Protein AF-A0A258CU97-F1 (afdb_monomer)

Structure (mmCIF, N/CA/C/O backbone):
data_AF-A0A258CU97-F1
#
_entry.id   AF-A0A258CU97-F1
#
loop_
_atom_site.group_PDB
_atom_site.id
_atom_site.type_symbol
_atom_site.label_atom_id
_atom_site.label_alt_id
_atom_site.label_comp_id
_atom_site.label_asym_id
_atom_site.label_entity_id
_atom_site.label_seq_id
_atom_site.pdbx_PDB_ins_code
_atom_site.Cartn_x
_atom_site.Cartn_y
_atom_site.Cartn_z
_atom_site.occupancy
_atom_site.B_iso_or_equiv
_atom_site.auth_seq_id
_atom_site.auth_comp_id
_atom_site.auth_asym_id
_atom_site.auth_atom_id
_atom_site.pdbx_PDB_model_num
ATOM 1 N N . MET A 1 1 ? -30.790 25.231 4.870 1.00 43.19 1 MET A N 1
ATOM 2 C CA . MET A 1 1 ? -29.407 25.020 4.391 1.00 43.19 1 MET A CA 1
ATOM 3 C C . MET A 1 1 ? -28.694 24.276 5.499 1.00 43.19 1 MET A C 1
ATOM 5 O O . MET A 1 1 ? -28.417 24.872 6.530 1.00 43.19 1 MET A O 1
ATOM 9 N N . ASP A 1 2 ? -28.524 22.967 5.341 1.00 44.81 2 ASP A N 1
ATOM 10 C CA . ASP A 1 2 ? -28.097 22.092 6.435 1.00 44.81 2 ASP A CA 1
ATOM 11 C C . ASP A 1 2 ? -26.572 22.079 6.545 1.00 44.81 2 ASP A C 1
ATOM 13 O O . ASP A 1 2 ? -25.878 21.448 5.748 1.00 44.81 2 ASP A O 1
ATOM 17 N N . PHE A 1 3 ? -26.054 22.776 7.555 1.00 52.78 3 PHE A N 1
ATOM 18 C CA . PHE A 1 3 ? -24.626 22.915 7.864 1.00 52.78 3 PHE A CA 1
ATOM 19 C C . PHE A 1 3 ? 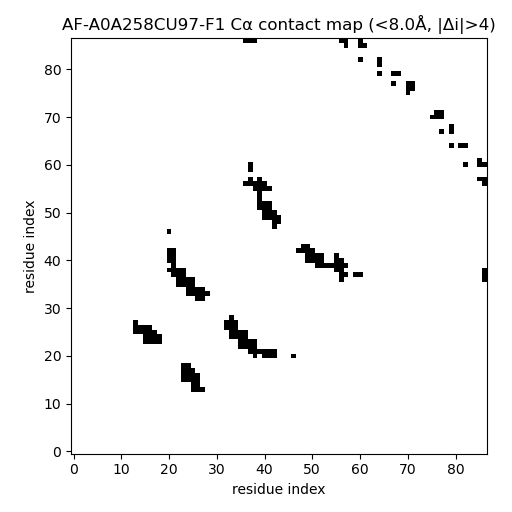-23.976 21.645 8.458 1.00 52.78 3 PHE A C 1
ATOM 21 O O . PHE A 1 3 ? -22.819 21.685 8.861 1.00 52.78 3 PHE A O 1
ATOM 28 N N . LEU A 1 4 ? -24.694 20.515 8.514 1.00 51.78 4 LEU A N 1
ATOM 29 C CA . LEU A 1 4 ? -24.266 19.293 9.217 1.00 51.78 4 LEU A CA 1
ATOM 30 C C . LEU A 1 4 ? -24.023 18.073 8.315 1.00 51.78 4 LEU A C 1
ATOM 32 O O . LEU A 1 4 ? -23.753 16.987 8.822 1.00 51.78 4 LEU A O 1
ATOM 36 N N . LYS A 1 5 ? -24.083 18.211 6.985 1.00 42.59 5 LYS A N 1
ATOM 37 C CA . LYS A 1 5 ? -23.690 17.121 6.077 1.00 42.59 5 LYS A CA 1
ATOM 38 C C . LYS A 1 5 ? -22.289 17.395 5.528 1.00 42.59 5 LYS A C 1
ATOM 40 O O . LYS A 1 5 ? -22.141 18.374 4.793 1.00 42.59 5 LYS A O 1
ATOM 45 N N . PRO A 1 6 ? -21.266 16.566 5.824 1.00 50.44 6 PRO A N 1
ATOM 46 C CA . PRO A 1 6 ? -20.000 16.671 5.114 1.00 50.44 6 PRO A CA 1
ATOM 47 C C . PRO A 1 6 ? -20.291 16.497 3.621 1.00 50.44 6 PRO A C 1
ATOM 49 O O . PRO A 1 6 ? -20.810 15.469 3.184 1.00 50.44 6 PRO A O 1
ATOM 52 N N . ARG A 1 7 ? -20.031 17.549 2.836 1.00 55.44 7 ARG A N 1
ATOM 53 C CA . ARG A 1 7 ? -20.127 17.496 1.377 1.00 55.44 7 ARG A CA 1
ATOM 54 C C . ARG A 1 7 ? -19.104 16.470 0.904 1.00 55.44 7 ARG A C 1
ATOM 56 O O . ARG A 1 7 ? -17.911 16.756 0.881 1.00 55.44 7 ARG A O 1
ATOM 63 N N . TYR A 1 8 ? -19.569 15.283 0.530 1.00 55.44 8 TYR A N 1
ATOM 64 C CA . TYR A 1 8 ? -18.761 14.351 -0.238 1.00 55.44 8 TYR A CA 1
ATOM 65 C C . TYR A 1 8 ? -18.470 15.005 -1.590 1.00 55.44 8 TYR A C 1
ATOM 67 O O . TYR A 1 8 ? -19.348 15.112 -2.447 1.00 55.44 8 TYR A O 1
ATOM 75 N N . ILE A 1 9 ? -17.249 15.512 -1.747 1.00 55.97 9 ILE A N 1
ATOM 76 C CA . ILE A 1 9 ? -16.736 15.977 -3.029 1.00 55.97 9 ILE A CA 1
ATOM 77 C C . ILE A 1 9 ? -16.057 14.760 -3.658 1.00 55.97 9 ILE A C 1
ATOM 79 O O . ILE A 1 9 ? -15.020 14.331 -3.143 1.00 55.97 9 ILE A O 1
ATOM 83 N N . PRO A 1 10 ? -16.600 14.170 -4.736 1.00 48.59 10 PRO A N 1
ATOM 84 C CA . PRO A 1 10 ? -15.904 13.108 -5.444 1.00 48.59 10 PRO A CA 1
ATOM 85 C C . PRO A 1 10 ? -14.607 13.687 -6.025 1.00 48.59 10 PRO A C 1
ATOM 87 O O . PRO A 1 10 ? -14.610 14.398 -7.030 1.00 48.59 10 PRO A O 1
ATOM 90 N N . MET A 1 11 ? -13.479 13.433 -5.355 1.00 56.19 11 MET A N 1
ATOM 91 C CA . MET A 1 11 ? -12.168 13.848 -5.843 1.00 56.19 11 MET A CA 1
ATOM 92 C C . MET A 1 11 ? -11.811 13.005 -7.066 1.00 56.19 11 MET A C 1
ATOM 94 O O . MET A 1 11 ? -11.373 11.862 -6.947 1.00 56.19 11 MET A O 1
ATOM 98 N N . ASN A 1 12 ? -11.961 13.603 -8.248 1.00 52.31 12 ASN A N 1
ATOM 99 C CA . ASN A 1 12 ? -11.686 12.994 -9.554 1.00 52.31 12 ASN A CA 1
ATOM 100 C C . ASN A 1 12 ? -10.215 12.588 -9.796 1.00 52.31 12 ASN A C 1
ATOM 102 O O . ASN A 1 12 ? -9.887 12.081 -10.862 1.00 52.31 12 ASN A O 1
ATOM 106 N N . ARG A 1 13 ? -9.327 12.751 -8.812 1.00 56.31 13 ARG A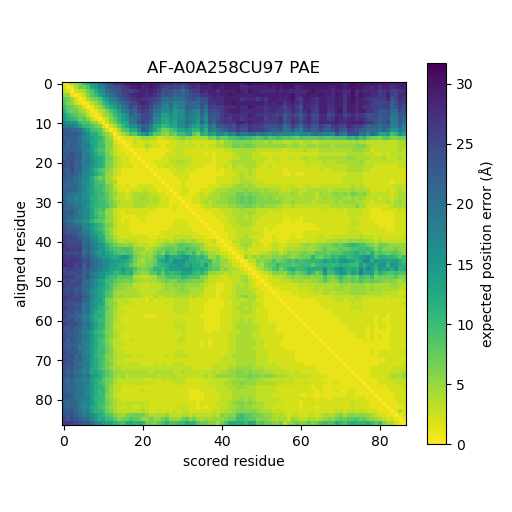 N 1
ATOM 107 C CA . ARG A 1 13 ? -8.019 12.092 -8.679 1.00 56.31 13 ARG A CA 1
ATOM 108 C C . ARG A 1 13 ? -7.637 12.200 -7.204 1.00 56.31 13 ARG A C 1
ATOM 110 O O . ARG A 1 13 ? -7.513 13.311 -6.696 1.00 56.31 13 ARG A O 1
ATOM 117 N N . ARG A 1 14 ? -7.497 11.071 -6.500 1.00 72.69 14 ARG A N 1
ATOM 118 C CA . ARG A 1 14 ? -7.093 11.061 -5.081 1.00 72.69 14 ARG A CA 1
ATOM 119 C C . ARG A 1 14 ? -5.779 11.832 -4.940 1.00 72.69 14 ARG A C 1
ATOM 121 O O . ARG A 1 14 ? -4.829 11.553 -5.673 1.00 72.69 14 ARG A O 1
ATOM 128 N N . ARG A 1 15 ? -5.733 12.825 -4.051 1.00 86.19 15 ARG A N 1
ATOM 129 C CA . ARG A 1 15 ? -4.559 13.684 -3.864 1.00 86.19 15 ARG A CA 1
ATOM 130 C C . ARG A 1 15 ? -3.371 12.830 -3.430 1.00 86.19 15 ARG A C 1
ATOM 132 O O . ARG A 1 15 ? -3.449 12.123 -2.430 1.00 86.19 15 ARG A O 1
ATOM 139 N N . ARG A 1 16 ? -2.267 12.884 -4.178 1.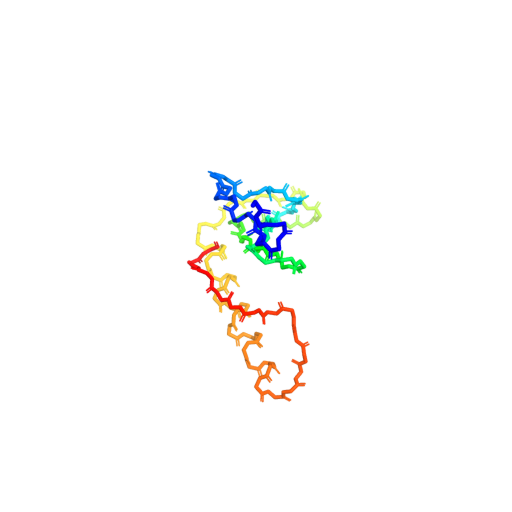00 92.75 16 ARG A N 1
ATOM 140 C CA . ARG A 1 16 ? -1.008 12.247 -3.773 1.00 92.75 16 ARG A CA 1
ATOM 141 C C . ARG A 1 16 ? -0.390 13.057 -2.638 1.00 92.75 16 ARG A C 1
ATOM 143 O O . ARG A 1 16 ? -0.170 14.255 -2.797 1.00 92.75 16 ARG A O 1
ATOM 150 N N . ILE A 1 17 ? -0.111 12.397 -1.522 1.00 94.25 17 ILE A N 1
ATOM 151 C CA . ILE A 1 17 ? 0.460 13.010 -0.317 1.00 94.25 17 ILE A CA 1
ATOM 152 C C . ILE A 1 17 ? 1.974 12.805 -0.291 1.00 94.25 17 ILE A C 1
ATOM 154 O O . ILE A 1 17 ? 2.715 13.712 0.072 1.00 94.25 17 ILE A O 1
ATOM 158 N N . TYR A 1 18 ? 2.437 11.625 -0.704 1.00 95.25 18 TYR A N 1
ATOM 159 C CA . TYR A 1 18 ? 3.851 11.269 -0.666 1.00 95.25 18 TYR A CA 1
ATOM 160 C C . TYR A 1 18 ? 4.193 10.230 -1.737 1.00 95.25 18 TYR A C 1
ATOM 162 O O . TYR A 1 18 ? 3.370 9.381 -2.081 1.00 95.25 18 TYR A O 1
ATOM 170 N N . GLU A 1 19 ? 5.421 10.278 -2.247 1.00 95.56 19 GLU A N 1
ATOM 171 C CA . GLU A 1 19 ? 5.988 9.243 -3.107 1.00 95.56 19 GLU A CA 1
ATOM 172 C C . GLU A 1 19 ? 7.368 8.839 -2.588 1.00 95.56 19 GLU A C 1
ATOM 174 O O . GLU A 1 19 ? 8.272 9.663 -2.468 1.00 95.56 19 GLU A O 1
ATOM 179 N N . GLY A 1 20 ? 7.511 7.550 -2.288 1.00 92.75 20 GLY A N 1
ATOM 180 C CA . GLY A 1 20 ? 8.784 6.924 -1.965 1.00 92.75 20 GLY A CA 1
ATOM 181 C C . GLY A 1 20 ? 9.264 6.009 -3.092 1.00 92.75 20 GLY A C 1
ATOM 182 O O . GLY A 1 20 ? 8.631 5.871 -4.138 1.00 92.75 20 GLY A O 1
ATOM 183 N N . LYS A 1 21 ? 10.379 5.310 -2.847 1.00 90.75 21 LYS A N 1
ATOM 184 C CA . LYS A 1 21 ? 11.020 4.428 -3.842 1.00 90.75 21 LYS A CA 1
ATOM 185 C C . LYS A 1 21 ? 10.085 3.333 -4.366 1.00 90.75 21 LYS A C 1
ATOM 187 O O . LYS A 1 21 ? 10.029 3.112 -5.565 1.00 90.75 21 LYS A O 1
ATOM 192 N N . ALA A 1 22 ? 9.337 2.680 -3.474 1.00 93.06 22 ALA A N 1
ATOM 193 C CA . ALA A 1 22 ? 8.513 1.512 -3.802 1.00 93.06 22 ALA A CA 1
ATOM 194 C C . ALA A 1 22 ? 7.005 1.708 -3.563 1.00 93.06 22 ALA A C 1
ATOM 196 O O . ALA A 1 22 ? 6.229 0.780 -3.789 1.00 93.06 22 ALA A O 1
ATOM 197 N N . LYS A 1 23 ? 6.579 2.868 -3.047 1.00 95.25 23 LYS A N 1
ATOM 198 C CA . LYS A 1 23 ? 5.191 3.117 -2.631 1.00 95.25 23 LYS A CA 1
ATOM 199 C C . LYS A 1 23 ? 4.783 4.555 -2.922 1.00 95.25 23 LYS A C 1
ATOM 201 O O . LYS A 1 23 ? 5.576 5.471 -2.715 1.00 95.25 23 LYS A O 1
ATOM 206 N N . VAL A 1 24 ? 3.531 4.743 -3.317 1.00 96.38 24 VAL A N 1
ATOM 207 C CA . VAL A 1 24 ? 2.875 6.053 -3.387 1.00 96.38 24 VAL A CA 1
ATOM 208 C C . VAL A 1 24 ? 1.751 6.085 -2.358 1.00 96.38 24 VAL A C 1
ATOM 210 O O . VAL A 1 24 ? 1.007 5.115 -2.235 1.00 96.38 24 VAL A O 1
ATOM 213 N N . LEU A 1 25 ? 1.632 7.182 -1.614 1.00 96.25 25 LEU A N 1
ATOM 214 C CA . LEU A 1 25 ? 0.546 7.403 -0.665 1.00 96.25 25 LEU A CA 1
ATOM 215 C C . LEU A 1 25 ? -0.405 8.463 -1.208 1.00 96.25 25 LEU A C 1
ATOM 217 O O . LEU A 1 25 ? 0.004 9.575 -1.558 1.00 96.25 25 LEU A O 1
ATOM 221 N N . TYR A 1 26 ? -1.681 8.113 -1.243 1.00 94.88 26 TYR A N 1
ATOM 222 C CA . TYR A 1 26 ? -2.782 8.996 -1.587 1.00 94.88 26 TYR A CA 1
ATOM 223 C C . TYR A 1 26 ? -3.668 9.225 -0.370 1.00 94.88 26 TYR A C 1
ATOM 225 O O . TYR A 1 26 ? -3.749 8.386 0.526 1.00 94.88 26 TYR A O 1
ATOM 233 N N . GLU A 1 27 ? -4.365 10.351 -0.372 1.00 93.94 27 GLU A N 1
ATOM 234 C CA . GLU 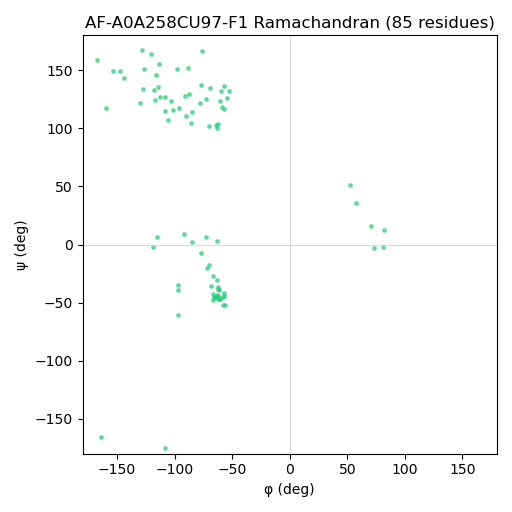A 1 27 ? -5.421 10.629 0.590 1.00 93.94 27 GLU A CA 1
ATOM 235 C C . GLU A 1 27 ? -6.523 9.567 0.495 1.00 93.94 27 GLU A C 1
ATOM 237 O O . GLU A 1 27 ? -6.955 9.187 -0.604 1.00 93.94 27 GLU A O 1
ATOM 242 N N . GLY A 1 28 ? -6.925 9.045 1.653 1.00 91.31 28 GLY A N 1
ATOM 243 C CA . GLY A 1 28 ? -8.008 8.084 1.776 1.00 91.31 28 GLY A CA 1
ATOM 244 C C . GLY A 1 28 ? -9.392 8.729 1.646 1.00 91.31 28 GLY A C 1
ATOM 245 O O . GLY A 1 28 ? -9.522 9.951 1.668 1.00 91.31 28 GLY A O 1
ATOM 246 N N . PRO A 1 29 ? -10.449 7.918 1.465 1.00 87.81 29 PRO A N 1
ATOM 247 C CA . PRO A 1 29 ? -11.818 8.422 1.348 1.00 87.81 29 PRO A CA 1
ATOM 248 C C . PRO A 1 29 ? -12.387 8.936 2.679 1.00 87.81 29 PRO A C 1
ATOM 250 O O . PRO A 1 29 ? -13.347 9.701 2.669 1.00 87.81 29 PRO A O 1
ATOM 253 N N . GLU A 1 30 ? -11.812 8.507 3.803 1.00 91.12 30 GLU A N 1
ATOM 254 C CA . GLU A 1 30 ? -12.237 8.863 5.155 1.00 91.12 30 GLU A CA 1
ATOM 255 C C . GLU A 1 30 ? -11.131 9.658 5.869 1.00 91.12 30 GLU A C 1
ATOM 257 O O . GLU A 1 30 ? -9.944 9.378 5.648 1.00 91.12 30 GLU A O 1
ATOM 262 N N . PRO A 1 31 ? -11.478 10.625 6.739 1.00 90.12 31 PRO A N 1
ATOM 263 C CA . PRO A 1 31 ? -10.494 11.372 7.517 1.00 90.12 31 PRO A CA 1
ATOM 264 C C . PRO A 1 31 ? -9.537 10.451 8.282 1.00 90.12 31 PRO A C 1
ATOM 266 O O . PRO A 1 31 ? -9.959 9.506 8.940 1.00 90.12 31 PRO A O 1
ATOM 269 N N . GLY A 1 32 ? -8.236 10.729 8.188 1.00 90.31 32 GLY A N 1
ATOM 270 C CA . GLY A 1 32 ? -7.19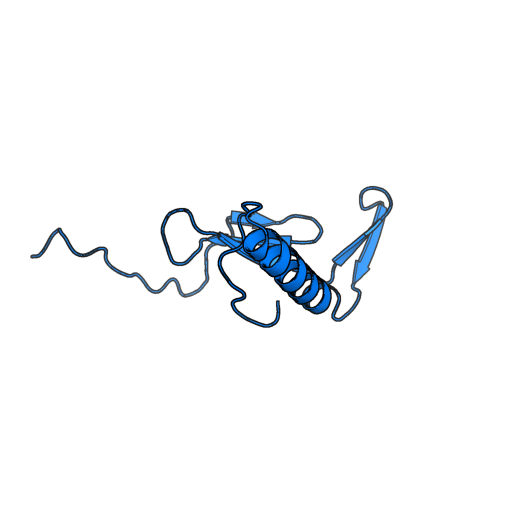7 9.935 8.852 1.00 90.31 32 GLY A CA 1
ATOM 271 C C . GLY A 1 32 ? -6.800 8.645 8.125 1.00 90.31 32 GLY A C 1
ATOM 272 O O . GLY A 1 32 ? -5.878 7.967 8.573 1.00 90.31 32 GLY A O 1
ATOM 273 N N . THR A 1 33 ? -7.428 8.314 6.992 1.00 94.88 33 THR A N 1
ATOM 274 C CA . THR A 1 33 ? -7.059 7.136 6.193 1.00 94.88 33 THR A CA 1
ATOM 275 C C . THR A 1 33 ? -6.141 7.495 5.027 1.00 94.88 33 THR A C 1
ATOM 277 O O . THR A 1 33 ? -6.191 8.595 4.473 1.00 94.88 33 THR A O 1
ATOM 280 N N . LEU A 1 34 ? -5.299 6.538 4.632 1.00 95.62 34 LEU A N 1
ATOM 281 C CA . LEU A 1 34 ? -4.408 6.646 3.481 1.00 95.62 34 LEU A CA 1
ATOM 282 C C . LEU A 1 34 ? -4.612 5.467 2.542 1.00 95.62 34 LEU A C 1
ATOM 284 O O . LEU A 1 34 ? -4.931 4.354 2.959 1.00 95.62 34 LEU A O 1
ATOM 288 N N . ILE A 1 35 ? -4.363 5.710 1.262 1.00 95.38 35 ILE A N 1
ATOM 289 C CA . ILE A 1 35 ? -4.312 4.668 0.247 1.00 95.38 35 ILE A CA 1
ATOM 290 C C . ILE A 1 35 ? -2.868 4.491 -0.176 1.00 95.38 35 ILE A C 1
ATOM 292 O O . ILE A 1 35 ? -2.263 5.384 -0.768 1.00 95.38 35 ILE A O 1
ATOM 296 N N . GLN A 1 36 ? -2.331 3.315 0.123 1.00 96.00 36 GLN A N 1
ATOM 297 C CA . GLN A 1 36 ? -1.009 2.907 -0.309 1.00 96.00 36 GLN A CA 1
ATOM 298 C C . GLN A 1 36 ? -1.100 2.180 -1.645 1.00 96.00 36 GLN A C 1
ATOM 300 O O . GLN A 1 36 ? -1.841 1.213 -1.776 1.00 96.00 36 GLN A O 1
ATOM 305 N N . HIS A 1 37 ? -0.297 2.629 -2.600 1.00 95.50 37 HIS A N 1
ATOM 306 C CA . HIS A 1 37 ? -0.117 1.997 -3.896 1.00 95.50 37 HIS A CA 1
ATOM 307 C C . HIS A 1 37 ? 1.302 1.442 -4.003 1.00 95.50 37 HIS A C 1
ATOM 309 O O . HIS A 1 37 ? 2.271 2.174 -3.771 1.00 95.50 37 HIS A O 1
ATOM 315 N N . PHE A 1 38 ? 1.438 0.161 -4.338 1.00 96.62 38 PHE A N 1
ATOM 316 C CA . PHE A 1 38 ? 2.747 -0.472 -4.495 1.00 96.62 38 PHE A CA 1
ATOM 317 C C . PHE A 1 38 ? 3.282 -0.306 -5.918 1.00 96.62 38 PHE A C 1
ATOM 319 O O . PHE A 1 38 ? 2.609 -0.645 -6.887 1.00 96.62 38 PHE A O 1
ATOM 326 N N . LYS A 1 39 ? 4.526 0.168 -6.027 1.00 95.56 39 LYS A N 1
ATOM 327 C CA . LYS A 1 39 ? 5.229 0.323 -7.300 1.00 9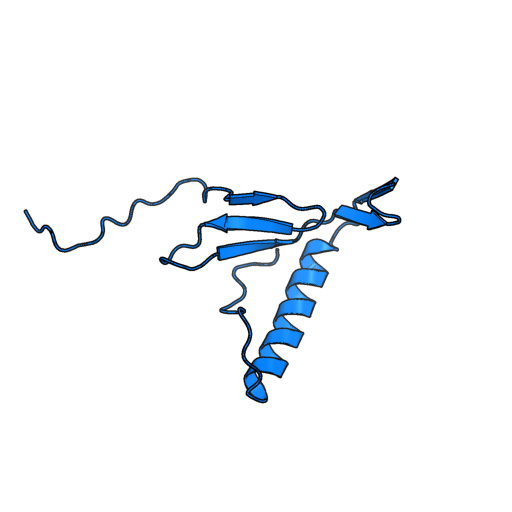5.56 39 LYS A CA 1
ATOM 328 C C . LYS A 1 39 ? 5.985 -0.955 -7.683 1.00 95.56 39 LYS A C 1
ATOM 330 O O . LYS A 1 39 ? 6.476 -1.697 -6.818 1.00 95.56 39 LYS A O 1
ATOM 335 N N . ASP A 1 40 ? 6.151 -1.143 -8.986 1.00 95.62 40 ASP A N 1
ATOM 336 C CA . ASP A 1 40 ? 6.987 -2.197 -9.571 1.00 95.62 40 ASP A CA 1
ATOM 337 C C . ASP A 1 40 ? 8.490 -1.874 -9.496 1.00 95.62 40 ASP A C 1
ATOM 339 O O . ASP A 1 40 ? 9.335 -2.734 -9.726 1.00 95.62 40 ASP A O 1
ATOM 343 N N . ASP A 1 41 ? 8.838 -0.658 -9.070 1.00 93.50 41 ASP A N 1
ATOM 344 C CA . ASP A 1 41 ? 10.204 -0.218 -8.810 1.00 93.50 41 ASP A CA 1
ATOM 345 C C . ASP A 1 41 ? 10.888 -1.091 -7.753 1.00 93.50 41 ASP A C 1
ATOM 347 O O . ASP A 1 41 ? 10.488 -1.143 -6.581 1.00 93.50 41 ASP A O 1
ATOM 351 N N . ALA A 1 42 ? 11.962 -1.752 -8.157 1.00 89.50 42 ALA A N 1
ATOM 352 C CA . ALA A 1 42 ? 12.914 -2.411 -7.289 1.00 89.50 42 ALA A CA 1
ATOM 353 C C . ALA A 1 42 ? 14.167 -1.539 -7.187 1.00 89.50 42 ALA A C 1
ATOM 355 O O . ALA A 1 42 ? 14.801 -1.203 -8.184 1.00 89.50 42 ALA A O 1
ATOM 356 N N . THR A 1 43 ? 14.538 -1.165 -5.962 1.00 87.31 43 THR A N 1
ATOM 357 C CA . THR A 1 43 ? 15.781 -0.431 -5.707 1.00 87.31 43 THR A CA 1
ATOM 358 C C . THR A 1 43 ? 16.700 -1.238 -4.809 1.00 87.31 43 THR A C 1
ATOM 360 O O . THR A 1 43 ? 16.264 -1.682 -3.749 1.00 87.31 43 THR A O 1
ATOM 363 N N . ALA A 1 44 ? 17.974 -1.347 -5.172 1.00 83.62 44 ALA A N 1
ATOM 364 C CA . ALA A 1 44 ? 19.024 -1.905 -4.323 1.00 83.62 44 ALA A CA 1
ATOM 365 C C . ALA A 1 44 ? 20.133 -0.868 -4.089 1.00 83.62 44 ALA A C 1
ATOM 367 O O . ALA A 1 44 ? 20.209 0.153 -4.779 1.00 83.62 44 ALA A O 1
ATOM 368 N N . PHE A 1 45 ? 20.983 -1.114 -3.088 1.00 82.69 45 PHE A N 1
ATOM 369 C CA . PHE A 1 45 ? 22.156 -0.282 -2.788 1.00 82.69 45 PHE A CA 1
ATOM 370 C C . PHE A 1 45 ? 21.825 1.217 -2.633 1.00 82.69 45 PHE A C 1
ATOM 372 O O . PHE A 1 45 ? 22.417 2.063 -3.296 1.00 82.69 45 PHE A O 1
ATOM 379 N N . ASN A 1 46 ? 20.841 1.566 -1.797 1.00 77.44 46 ASN A N 1
ATOM 380 C CA . ASN A 1 46 ? 20.377 2.950 -1.601 1.00 77.44 46 ASN A CA 1
ATOM 381 C C . ASN A 1 46 ? 19.889 3.661 -2.878 1.00 77.44 46 ASN A C 1
ATOM 383 O O . ASN A 1 46 ? 19.985 4.878 -2.974 1.00 77.44 46 ASN A O 1
ATOM 387 N N . ALA A 1 47 ? 19.251 2.928 -3.795 1.00 74.69 47 ALA A N 1
ATOM 388 C CA . ALA A 1 47 ? 18.821 3.404 -5.118 1.00 74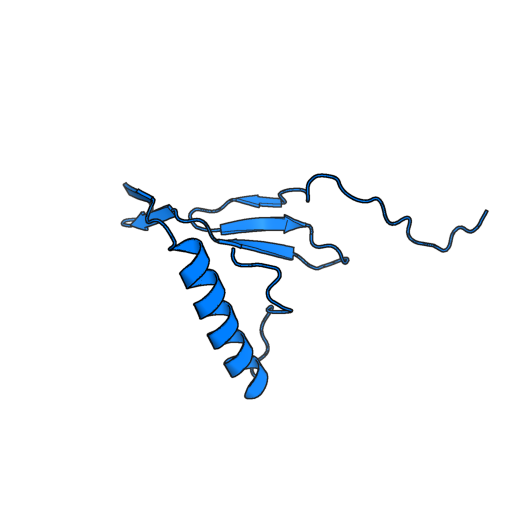.69 47 ALA A CA 1
ATOM 389 C C . ALA A 1 47 ? 19.956 3.656 -6.124 1.00 74.69 47 ALA A C 1
ATOM 391 O O . ALA A 1 47 ? 19.713 4.250 -7.167 1.00 74.69 47 ALA A O 1
ATOM 392 N N . LYS A 1 48 ? 21.167 3.137 -5.875 1.00 77.50 48 LYS A N 1
ATOM 393 C CA . LYS A 1 48 ? 22.207 3.061 -6.916 1.00 77.50 48 LYS A CA 1
ATOM 394 C C . LYS A 1 48 ? 21.836 2.093 -8.040 1.00 77.50 48 LYS A C 1
ATOM 396 O O . LYS A 1 48 ? 22.293 2.268 -9.161 1.00 77.50 48 LYS A O 1
ATOM 401 N N . LYS A 1 49 ? 21.014 1.081 -7.743 1.00 81.62 49 LYS A N 1
ATOM 402 C CA . LYS A 1 49 ? 20.404 0.204 -8.744 1.00 81.62 49 LYS A CA 1
ATOM 403 C C . LYS A 1 49 ? 18.893 0.380 -8.685 1.00 81.62 49 LYS A C 1
ATOM 405 O O . LYS A 1 49 ? 18.314 0.221 -7.608 1.00 81.62 49 LYS A O 1
ATOM 410 N N . HIS A 1 50 ? 18.291 0.722 -9.816 1.00 89.31 50 HIS A N 1
ATOM 411 C CA . HIS A 1 50 ? 16.848 0.831 -10.015 1.00 89.31 50 HIS A CA 1
ATOM 412 C C . HIS A 1 50 ? 16.470 -0.010 -11.229 1.00 89.31 50 HIS A C 1
ATOM 414 O O . HIS A 1 50 ? 17.161 0.020 -12.245 1.00 89.31 50 HIS A O 1
ATOM 420 N N . GLU A 1 51 ? 15.414 -0.795 -11.078 1.00 92.19 51 GLU A N 1
ATOM 421 C CA . GLU A 1 51 ? 14.861 -1.638 -12.126 1.00 92.19 51 GLU A CA 1
ATOM 422 C C . GLU A 1 51 ?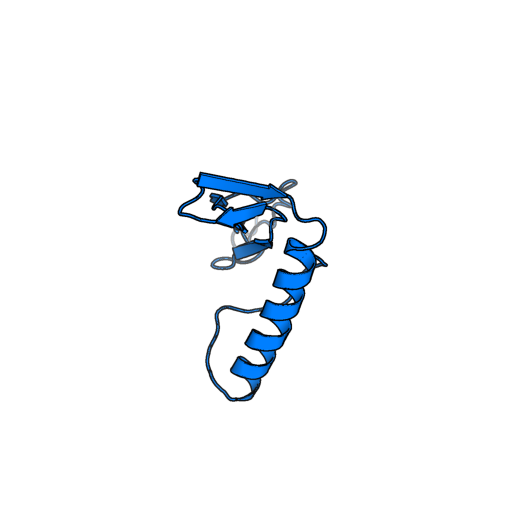 13.347 -1.721 -11.935 1.00 92.19 51 GLU A C 1
ATOM 424 O O . GLU A 1 51 ? 12.851 -1.647 -10.807 1.00 92.19 51 GLU A O 1
ATOM 429 N N . ILE A 1 52 ? 12.605 -1.865 -13.028 1.00 92.94 52 ILE A N 1
ATOM 430 C CA . ILE A 1 52 ? 11.170 -2.140 -12.976 1.00 92.94 52 ILE A CA 1
ATOM 431 C C . ILE A 1 52 ? 10.989 -3.648 -13.106 1.00 92.94 52 ILE A C 1
ATOM 433 O O . ILE A 1 52 ? 11.346 -4.227 -14.128 1.00 92.94 52 ILE A O 1
ATOM 437 N N . ILE A 1 53 ? 10.438 -4.277 -12.068 1.00 94.06 53 ILE A N 1
ATOM 438 C CA . ILE A 1 53 ? 10.112 -5.704 -12.073 1.00 94.06 53 ILE A CA 1
ATOM 439 C C . ILE A 1 53 ? 8.599 -5.823 -12.200 1.00 94.06 53 ILE A C 1
ATOM 441 O O . ILE A 1 53 ? 7.876 -5.530 -11.247 1.00 94.06 53 ILE A O 1
ATOM 445 N N . ASP A 1 54 ? 8.126 -6.241 -13.372 1.00 95.12 54 ASP A N 1
ATOM 446 C CA . ASP A 1 54 ? 6.693 -6.328 -13.648 1.00 95.12 54 ASP A CA 1
ATOM 447 C C . ASP A 1 54 ? 5.968 -7.231 -12.634 1.00 95.12 54 ASP A C 1
ATOM 449 O O . ASP A 1 54 ? 6.464 -8.283 -12.221 1.00 95.12 54 ASP A O 1
ATOM 453 N N . GLY A 1 55 ? 4.805 -6.779 -12.167 1.00 94.19 55 GLY A N 1
ATOM 454 C CA . GLY A 1 55 ? 3.999 -7.480 -11.166 1.00 94.19 55 GLY A CA 1
ATOM 455 C C . GLY A 1 55 ? 4.536 -7.450 -9.726 1.00 94.19 55 GLY A C 1
ATOM 456 O O . GLY A 1 55 ? 3.849 -7.931 -8.816 1.00 94.19 55 GLY A O 1
ATOM 457 N N . LYS A 1 56 ? 5.706 -6.853 -9.455 1.00 95.88 56 LYS A N 1
ATOM 458 C CA . LYS A 1 56 ? 6.253 -6.733 -8.092 1.00 95.88 56 LYS A CA 1
ATOM 459 C C . LYS A 1 56 ? 5.291 -6.006 -7.149 1.00 95.88 56 LYS A C 1
ATOM 461 O O . LYS A 1 56 ? 5.156 -6.384 -5.983 1.00 95.88 56 LYS A O 1
ATOM 466 N N . GLY A 1 57 ? 4.653 -4.936 -7.6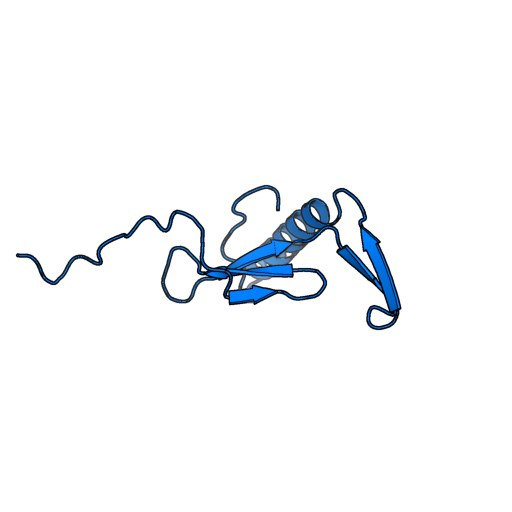03 1.00 96.56 57 GLY A N 1
ATOM 467 C CA . GLY A 1 57 ? 3.710 -4.147 -6.820 1.00 96.56 57 GLY A CA 1
ATOM 468 C C . GLY A 1 57 ? 2.486 -4.968 -6.426 1.00 96.56 57 GLY A C 1
ATOM 469 O O . GLY A 1 57 ? 2.101 -4.986 -5.257 1.00 96.56 57 GLY A O 1
ATOM 470 N N . VAL A 1 58 ? 1.952 -5.739 -7.375 1.00 96.81 58 VAL A N 1
ATOM 471 C CA . VAL A 1 58 ? 0.820 -6.652 -7.162 1.00 96.81 58 VAL A CA 1
ATOM 472 C C . VAL A 1 58 ? 1.161 -7.731 -6.134 1.00 96.81 58 VAL A C 1
ATOM 474 O O . VAL A 1 58 ? 0.386 -7.969 -5.205 1.00 96.81 58 VAL A O 1
ATOM 477 N N . LEU A 1 59 ? 2.328 -8.368 -6.268 1.00 96.88 59 LEU A N 1
ATOM 478 C CA . LEU A 1 59 ? 2.781 -9.388 -5.321 1.00 96.88 59 LEU A CA 1
ATOM 479 C C . LEU A 1 59 ? 2.967 -8.807 -3.919 1.00 96.88 59 LEU A C 1
ATOM 481 O O . LEU A 1 59 ? 2.450 -9.369 -2.958 1.00 96.88 59 LEU A O 1
ATOM 485 N N . ASN A 1 60 ? 3.625 -7.652 -3.795 1.00 97.25 60 ASN A N 1
ATOM 486 C CA . ASN A 1 60 ? 3.813 -7.004 -2.497 1.00 97.25 60 ASN A CA 1
ATOM 487 C C . ASN A 1 60 ? 2.484 -6.619 -1.842 1.00 97.25 60 ASN A C 1
ATOM 489 O O . ASN A 1 60 ? 2.335 -6.790 -0.636 1.00 97.25 60 ASN A O 1
ATOM 493 N N . ASN A 1 61 ? 1.512 -6.142 -2.620 1.00 97.19 61 ASN A N 1
ATOM 494 C CA . ASN A 1 61 ? 0.183 -5.825 -2.112 1.00 97.19 61 ASN A CA 1
ATOM 495 C C . ASN A 1 61 ? -0.507 -7.066 -1.519 1.00 97.19 61 ASN A C 1
ATOM 497 O O . ASN A 1 61 ? -0.996 -7.021 -0.391 1.00 97.19 61 ASN A O 1
ATOM 501 N N . ARG A 1 62 ? -0.472 -8.198 -2.235 1.00 96.88 62 ARG A N 1
ATOM 502 C CA . ARG A 1 62 ? -1.053 -9.471 -1.773 1.00 96.88 62 ARG A CA 1
ATOM 503 C C . ARG A 1 62 ? -0.331 -10.055 -0.561 1.00 96.88 62 ARG A C 1
ATOM 505 O O . ARG A 1 62 ? -0.981 -10.530 0.364 1.00 96.88 62 ARG A O 1
ATOM 512 N N . ILE A 1 63 ? 1.000 -10.013 -0.558 1.00 97.56 63 ILE A N 1
ATOM 513 C CA . ILE A 1 63 ? 1.811 -10.507 0.560 1.00 97.56 63 ILE A CA 1
ATOM 514 C C . ILE A 1 63 ? 1.548 -9.664 1.813 1.00 97.56 63 ILE A C 1
ATOM 516 O O . ILE A 1 63 ? 1.324 -10.221 2.884 1.00 97.56 63 ILE A O 1
ATOM 520 N N . CYS A 1 64 ? 1.522 -8.332 1.692 1.00 97.38 64 CYS A N 1
ATOM 521 C CA . CYS A 1 64 ? 1.230 -7.450 2.821 1.00 97.38 64 CYS A CA 1
ATOM 522 C C . CYS A 1 64 ? -0.179 -7.663 3.379 1.00 97.38 64 CYS A C 1
ATOM 524 O O . CYS A 1 64 ? -0.321 -7.726 4.594 1.00 97.38 64 CYS A O 1
ATOM 526 N N . GLU A 1 65 ? -1.198 -7.792 2.524 1.00 97.56 65 GLU A N 1
ATOM 527 C CA . GLU A 1 65 ? -2.556 -8.143 2.961 1.00 97.56 65 GLU A CA 1
ATOM 528 C C . GLU A 1 65 ? -2.556 -9.452 3.755 1.00 97.56 65 GLU A C 1
ATOM 530 O O . GLU A 1 65 ? -3.032 -9.468 4.884 1.00 97.56 65 GLU A O 1
ATOM 535 N N . HIS A 1 66 ? -1.965 -10.520 3.210 1.00 97.94 66 HIS A N 1
ATOM 536 C CA . HIS A 1 66 ? -1.930 -11.821 3.877 1.00 97.94 66 HIS A CA 1
ATOM 537 C C . HIS A 1 66 ? -1.258 -11.751 5.256 1.00 97.94 66 HIS A C 1
ATOM 539 O O . HIS A 1 66 ? -1.790 -12.266 6.237 1.00 97.94 66 HIS A O 1
ATOM 545 N N . ILE A 1 67 ? -0.111 -11.072 5.349 1.00 98.50 67 ILE A N 1
ATOM 546 C CA . ILE A 1 67 ? 0.620 -10.918 6.611 1.00 98.50 67 ILE A CA 1
ATOM 547 C C . ILE A 1 67 ? -0.179 -10.072 7.607 1.00 98.50 67 ILE A C 1
ATOM 549 O O . ILE A 1 67 ? -0.308 -10.466 8.763 1.00 98.50 67 ILE A O 1
ATOM 553 N N . PHE A 1 68 ? -0.711 -8.919 7.192 1.00 98.44 68 PHE A N 1
ATOM 554 C CA . PHE A 1 68 ? -1.425 -8.032 8.110 1.00 98.44 68 PHE A CA 1
ATOM 555 C C . PHE A 1 68 ? -2.749 -8.619 8.590 1.00 98.44 68 PHE A C 1
ATOM 557 O O . PHE A 1 68 ? -3.080 -8.438 9.758 1.00 98.44 68 PHE A O 1
ATOM 564 N N . SER A 1 69 ? -3.468 -9.357 7.741 1.00 97.75 69 SER A N 1
ATOM 565 C CA . SER A 1 69 ? -4.638 -10.127 8.166 1.00 97.75 69 SER A CA 1
ATOM 566 C C . SER A 1 69 ? -4.267 -11.132 9.256 1.00 97.75 69 SER A C 1
ATOM 568 O O . SER A 1 69 ? -4.829 -11.062 10.342 1.00 97.75 69 SER A O 1
ATOM 570 N N . ASN A 1 70 ? -3.240 -11.961 9.035 1.00 98.31 70 ASN A N 1
ATOM 571 C CA . ASN A 1 70 ? -2.813 -12.948 10.032 1.00 98.31 70 ASN A CA 1
ATOM 572 C C . ASN A 1 70 ? -2.337 -12.300 11.346 1.00 98.31 70 ASN A C 1
ATOM 574 O O . ASN A 1 70 ? -2.569 -12.846 12.420 1.00 98.31 70 ASN A O 1
ATOM 578 N N . LEU A 1 71 ? -1.664 -11.145 11.277 1.00 98.69 71 LEU A N 1
ATOM 579 C CA . LEU A 1 71 ? -1.249 -10.396 12.469 1.00 98.69 71 LEU A CA 1
ATOM 580 C C . LEU A 1 71 ? -2.454 -9.862 13.250 1.00 98.69 71 LEU A C 1
ATOM 582 O O . LEU A 1 71 ? -2.502 -10.013 14.471 1.00 98.69 71 LEU A O 1
ATOM 586 N N . ASN A 1 72 ? -3.436 -9.286 12.555 1.00 98.00 72 ASN A N 1
ATOM 587 C CA . ASN A 1 72 ? -4.668 -8.817 13.182 1.00 98.00 72 ASN A CA 1
ATOM 588 C C . ASN A 1 72 ? -5.446 -9.984 13.821 1.00 98.00 72 ASN A C 1
ATOM 590 O O . ASN A 1 72 ? -5.958 -9.823 14.928 1.00 98.00 72 ASN A O 1
ATOM 594 N N . ASP A 1 73 ? -5.475 -11.157 13.180 1.00 98.06 73 ASP A N 1
ATOM 595 C CA . ASP A 1 73 ? -6.177 -12.352 13.676 1.00 98.06 73 ASP A CA 1
ATOM 596 C C . ASP A 1 73 ? -5.603 -12.875 15.003 1.00 98.06 73 ASP A C 1
ATOM 598 O O . ASP A 1 73 ? -6.340 -13.401 15.836 1.00 98.06 73 ASP A O 1
ATOM 602 N N . ILE A 1 74 ? -4.300 -12.688 15.241 1.00 98.38 74 ILE A N 1
ATOM 603 C CA . ILE A 1 74 ? -3.649 -13.028 16.518 1.00 98.38 74 ILE A CA 1
ATOM 604 C C . ILE A 1 74 ? -3.610 -11.853 17.512 1.00 98.38 74 ILE A C 1
ATOM 606 O O . ILE A 1 74 ? -2.940 -11.934 18.541 1.00 98.38 74 ILE A O 1
ATOM 610 N N . GLY A 1 75 ? -4.307 -10.752 17.216 1.00 98.25 75 GLY A N 1
ATOM 611 C CA . GLY A 1 75 ? -4.425 -9.588 18.097 1.00 98.25 75 GLY A CA 1
ATOM 612 C C . GLY A 1 75 ? -3.253 -8.603 18.044 1.00 98.25 75 GLY A C 1
ATOM 613 O O . GLY A 1 75 ? -3.163 -7.728 18.904 1.00 98.25 75 GLY A O 1
ATOM 614 N N . VAL A 1 76 ? -2.358 -8.706 17.055 1.00 98.50 76 VAL A N 1
ATOM 615 C CA . VAL A 1 76 ? -1.283 -7.725 16.845 1.00 98.50 76 VAL A CA 1
ATOM 616 C C . VAL A 1 76 ? -1.829 -6.566 16.003 1.00 98.50 76 VAL A C 1
ATOM 618 O O . VAL A 1 76 ? -2.148 -6.773 14.832 1.00 98.50 76 VAL A O 1
ATOM 621 N N . PRO A 1 77 ? -1.932 -5.340 16.550 1.00 97.44 77 PRO A N 1
ATOM 622 C CA . PRO A 1 77 ? -2.541 -4.225 15.838 1.00 97.44 77 PRO A CA 1
ATOM 623 C C . PRO A 1 77 ? -1.674 -3.767 14.664 1.00 97.44 77 PRO A C 1
ATOM 625 O O . PRO A 1 77 ? -0.464 -3.560 14.789 1.00 97.44 77 PRO A O 1
ATOM 628 N N . THR A 1 78 ? -2.314 -3.543 13.520 1.00 98.31 78 THR A N 1
ATOM 629 C CA . THR A 1 78 ? -1.678 -3.022 12.307 1.00 98.31 78 THR A CA 1
ATOM 630 C C . THR A 1 78 ? -2.449 -1.814 11.772 1.00 98.31 78 THR A C 1
ATOM 632 O O . THR A 1 78 ? -3.571 -1.530 12.179 1.00 98.31 78 THR A O 1
ATOM 635 N N . HIS A 1 79 ? -1.851 -1.087 10.827 1.00 96.81 79 HIS A N 1
ATOM 636 C CA . HIS A 1 79 ? -2.516 0.017 10.123 1.00 96.81 79 HIS A CA 1
ATOM 637 C C . HIS A 1 79 ? -3.354 -0.465 8.922 1.00 96.81 79 HIS A C 1
ATOM 639 O O . HIS A 1 79 ? -3.878 0.352 8.163 1.00 96.81 79 HIS A O 1
ATOM 645 N N . PHE A 1 80 ? -3.423 -1.778 8.685 1.00 97.69 80 PHE A N 1
ATOM 646 C CA . PHE A 1 80 ? -4.124 -2.340 7.539 1.00 97.69 80 PHE A CA 1
ATOM 647 C C . PHE A 1 80 ? -5.632 -2.350 7.783 1.00 97.69 80 PHE A C 1
ATOM 649 O O . PHE A 1 80 ? -6.110 -2.972 8.726 1.00 97.69 80 PHE A O 1
ATOM 656 N N . ILE A 1 81 ? -6.373 -1.681 6.898 1.00 96.19 81 ILE A N 1
ATOM 657 C CA . ILE A 1 81 ? -7.840 -1.636 6.938 1.00 96.19 81 ILE A CA 1
ATOM 658 C C . ILE A 1 81 ? -8.415 -2.686 5.985 1.00 96.19 81 ILE A C 1
ATOM 660 O O . ILE A 1 81 ? -9.158 -3.571 6.392 1.00 96.19 81 ILE A O 1
ATOM 664 N N . ARG A 1 82 ? -8.092 -2.569 4.690 1.00 95.25 82 ARG A N 1
ATOM 665 C CA . ARG A 1 82 ? -8.532 -3.492 3.635 1.00 95.25 82 ARG A CA 1
ATOM 666 C C . ARG A 1 82 ? -7.757 -3.272 2.342 1.00 95.25 82 ARG A C 1
ATOM 668 O O . ARG A 1 82 ? -7.283 -2.167 2.070 1.00 95.25 82 ARG A O 1
ATOM 675 N N . ARG A 1 83 ? -7.740 -4.287 1.480 1.00 95.44 83 ARG A N 1
ATOM 676 C CA . ARG A 1 83 ? -7.284 -4.156 0.093 1.00 95.44 83 ARG A CA 1
ATOM 677 C C . ARG A 1 83 ? -8.360 -3.481 -0.769 1.00 95.44 83 ARG A C 1
ATOM 679 O O . ARG A 1 83 ? -9.544 -3.792 -0.657 1.00 95.44 83 ARG A O 1
ATOM 686 N N . LEU A 1 84 ? -7.954 -2.554 -1.643 1.00 92.88 84 LEU A N 1
ATOM 687 C CA . LEU A 1 84 ? -8.875 -1.844 -2.548 1.00 92.88 84 LEU A CA 1
ATOM 688 C C . LEU A 1 84 ? -8.947 -2.450 -3.951 1.00 92.88 84 LEU A C 1
ATOM 690 O O . LEU A 1 84 ? -9.990 -2.391 -4.595 1.00 92.88 84 LEU A O 1
ATOM 694 N N . ASN A 1 85 ? -7.827 -2.961 -4.446 1.00 91.06 85 ASN A N 1
ATOM 695 C CA . ASN A 1 85 ? -7.664 -3.514 -5.785 1.00 91.06 85 ASN A CA 1
ATOM 696 C C . ASN A 1 85 ? -6.368 -4.355 -5.812 1.00 91.06 85 ASN A C 1
ATOM 698 O O . ASN A 1 85 ? -5.782 -4.657 -4.772 1.00 91.06 85 ASN A O 1
ATOM 702 N N . MET A 1 86 ? -5.898 -4.703 -7.008 1.00 84.50 86 MET A N 1
ATOM 703 C CA . MET A 1 86 ? -4.674 -5.481 -7.187 1.00 84.50 86 MET A CA 1
ATOM 704 C C . MET A 1 86 ? -3.368 -4.738 -6.837 1.00 84.50 86 MET A C 1
ATOM 706 O O . MET A 1 86 ? -2.378 -5.431 -6.616 1.00 84.50 86 MET A O 1
ATOM 710 N N . ARG A 1 87 ? -3.331 -3.394 -6.743 1.00 66.69 87 ARG A N 1
ATOM 711 C CA . ARG A 1 87 ? -2.095 -2.611 -6.513 1.00 66.69 87 ARG A CA 1
ATOM 712 C C . ARG A 1 87 ? -2.252 -1.272 -5.779 1.00 66.69 87 ARG A C 1
ATOM 714 O O . ARG A 1 87 ? -3.052 -0.409 -6.214 1.00 66.69 87 ARG A O 1
#

Radius of gyration: 16.41 Å; Cα contacts (8 Å, |Δi|>4): 104; chains: 1; bounding box: 52×38×32 Å

Foldseek 3Di:
DDPPDDPQDPPPDFDFPDDDQFWTWGDDSDPPDIDIFGAQWDADDNNPDIDRHPCPRLVVLVVVQVVQVVCVVVPNDDSDDDDDDSD

Secondary structure (DSSP, 8-state):
--TTS------SSPPEEEE-SSEEEEE-SSTT-EEEEE-SEEEEGGGTEEEE-TTHHHHHHHHHHHHHHHHHHTT---S-----S--

Mean predicted aligned error: 7.98 Å

Solvent-accessible surface area (backbone atoms only — not comparable to full-atom values): 5444 Å² total; per-residue (Å²): 135,77,92,83,63,83,79,82,71,84,63,94,63,64,53,74,76,48,78,59,85,42,39,37,34,24,54,34,98,49,94,96,43,69,39,74,30,42,38,34,46,45,66,43,79,96,58,76,41,74,48,79,42,86,64,45,9,36,52,50,45,52,51,50,50,55,52,48,51,56,36,45,75,74,70,44,88,70,93,76,87,76,86,90,68,69,73

pLDDT: mean 86.67, std 16.14, range [42.59, 98.69]

Sequence (87 aa):
MDFLKPRYIPMNRRRRIYEGKAKVLYEGPEPGTLIQHFKDDATAFNAKKHEIIDGKGVLNNRICEHIFSNLNDIGVPTHFIRRLNMR

Nearest PDB structures (foldseek):
  4fgr-assembly1_A  TM=9.730E-01  e=2.962E-06  Streptococcus pneumoniae
  3kre-assembly1_A  TM=9.763E-01  e=6.913E-06  Ehrlichia chaffeensis str. Arkansas
  3nua-assembly1_A  TM=9.829E-01  e=7.379E-06  Clostridium perfringens ATCC 13124
  2ywv-assembly1_A  TM=9.845E-01  e=1.001E-04  Geobacillus kaustophilus
  2gqs-assembly1_B  TM=9.168E-01  e=2.841E-04  Escherichia coli